Protein AF-A0A845FH71-F1 (afdb_monomer_lite)

Secondary structure (DSSP, 8-state):
--PPPPPP-----------TTT---PPPP---------TTS-TTTT-EEEE-PPTTHHHHHHHHHHHTT-EEEE-------PPPP-HHHHHHHHTGGG-SEEE--SHHHHHHHHHHHTTT-SSPPTT-EEE-SSHHHHT-

Radius of gyration: 21.07 Å; chains: 1; bounding box: 36×33×70 Å

pLDDT: mean 79.88, std 21.69, range [31.38, 97.94]

InterPro domains:
  IPR003754 Tetrapyrrole biosynthesis, uroporphyrinogen III synthase [PF02602] (60-139)
  IPR003754 Tetrapyrrole biosynthesis, uroporphyrinogen III synthase [cd06578] (49-140)
  IPR036108 Tetrapyrrole biosynthesis, uroporphyrinogen III synthase superfamily [G3DSA:3.40.50.10090] (22-140)
  IPR036108 Tetrapyrrole biosynthesis, uroporphyrinogen III synthase superfamily [SSF69618] (46-139)

Foldseek 3Di:
DDDDDDLPDADDDQADEPDCVVVPPPPDPPDPPPDPPPPPAQPAAPAEEEQQDEPPVQVVVQVVVVVSHYNYDYDHPDYDDDDDDDPVVLVCLLVVLVDQEDEQAALSSLVSSCVSNVVRPSHDHPNYHHYYNDDRNSVD

Structure (mmCIF, N/CA/C/O backbone):
data_AF-A0A845FH71-F1
#
_entry.id   AF-A0A845FH71-F1
#
loop_
_atom_site.group_PDB
_atom_site.id
_atom_site.type_symbol
_atom_site.label_atom_id
_atom_site.label_alt_id
_atom_site.label_comp_id
_atom_site.label_asym_id
_atom_site.label_entity_id
_atom_site.label_seq_id
_atom_site.pdbx_PDB_ins_code
_atom_site.Cartn_x
_atom_site.Cartn_y
_atom_site.Cartn_z
_atom_site.occupancy
_atom_site.B_iso_or_equiv
_atom_site.auth_seq_id
_atom_site.auth_comp_id
_atom_site.auth_asym_id
_atom_site.auth_atom_id
_atom_site.pdbx_PDB_model_num
ATOM 1 N N . MET A 1 1 ? 19.848 3.149 38.276 1.00 38.91 1 MET A N 1
ATOM 2 C CA . MET A 1 1 ? 19.859 1.766 37.748 1.00 38.91 1 MET A CA 1
ATOM 3 C C . MET A 1 1 ? 18.452 1.195 37.835 1.00 38.91 1 MET A C 1
ATOM 5 O O . MET A 1 1 ? 18.097 0.704 38.887 1.00 38.91 1 MET A O 1
ATOM 9 N N . LEU A 1 2 ? 17.669 1.269 36.759 1.00 31.38 2 LEU A N 1
ATOM 10 C CA . LEU A 1 2 ? 16.558 0.353 36.470 1.00 31.38 2 LEU A CA 1
ATOM 11 C C . LEU A 1 2 ? 16.473 0.302 34.939 1.00 31.38 2 LEU A C 1
ATOM 13 O O . LEU A 1 2 ? 16.040 1.259 34.305 1.00 31.38 2 LEU A O 1
ATOM 17 N N . ARG A 1 3 ? 17.041 -0.751 34.337 1.00 33.16 3 ARG A N 1
ATOM 18 C CA . ARG A 1 3 ? 16.975 -0.989 32.888 1.00 33.16 3 ARG A CA 1
ATOM 19 C C . ARG A 1 3 ? 15.564 -1.488 32.586 1.00 33.16 3 ARG A C 1
ATOM 21 O O . ARG A 1 3 ? 15.161 -2.507 33.139 1.00 33.16 3 ARG A O 1
ATOM 28 N N . GLY A 1 4 ? 14.830 -0.748 31.757 1.00 33.12 4 GLY A N 1
ATOM 29 C CA . GLY A 1 4 ? 13.521 -1.156 31.255 1.00 33.12 4 GLY A CA 1
ATOM 30 C C . GLY A 1 4 ? 13.623 -2.473 30.486 1.00 33.12 4 GLY A C 1
ATOM 31 O O . GLY A 1 4 ? 14.572 -2.689 29.731 1.00 33.12 4 GLY A O 1
ATOM 32 N N . ALA A 1 5 ? 12.662 -3.356 30.742 1.00 33.00 5 ALA A N 1
ATOM 33 C CA . ALA A 1 5 ? 12.506 -4.645 30.085 1.00 33.00 5 ALA A CA 1
ATOM 34 C C . ALA A 1 5 ? 12.388 -4.491 28.552 1.00 33.00 5 ALA A C 1
ATOM 36 O O . ALA A 1 5 ? 11.903 -3.460 28.078 1.00 33.00 5 ALA A O 1
ATOM 37 N N . PRO A 1 6 ? 12.814 -5.494 27.763 1.00 35.53 6 PRO A N 1
ATOM 38 C CA . PRO A 1 6 ? 12.705 -5.438 26.312 1.00 35.53 6 PRO A CA 1
ATOM 39 C C . PRO A 1 6 ? 11.230 -5.401 25.897 1.00 35.53 6 PRO A C 1
ATOM 41 O O . PRO A 1 6 ? 10.443 -6.271 26.267 1.00 35.53 6 PRO A O 1
ATOM 44 N N . ILE A 1 7 ? 10.869 -4.373 25.128 1.00 39.00 7 ILE A N 1
ATOM 45 C CA . ILE A 1 7 ? 9.567 -4.228 24.475 1.00 39.00 7 ILE A CA 1
ATOM 46 C C . ILE A 1 7 ? 9.371 -5.464 23.592 1.00 39.00 7 ILE A C 1
ATOM 48 O O . ILE A 1 7 ? 10.163 -5.709 22.679 1.00 39.00 7 ILE A O 1
ATOM 52 N N . ALA A 1 8 ? 8.355 -6.269 23.905 1.00 40.81 8 ALA A N 1
ATOM 53 C CA . ALA A 1 8 ? 7.981 -7.427 23.108 1.00 40.81 8 ALA A CA 1
ATOM 54 C C . ALA A 1 8 ? 7.759 -6.987 21.654 1.00 40.81 8 ALA A C 1
ATOM 56 O O . ALA A 1 8 ? 7.072 -5.998 21.394 1.00 40.81 8 ALA A O 1
ATOM 57 N N . ALA A 1 9 ? 8.367 -7.701 20.708 1.00 40.62 9 ALA A N 1
ATOM 58 C CA . ALA A 1 9 ? 8.183 -7.436 19.290 1.00 40.62 9 ALA A CA 1
ATOM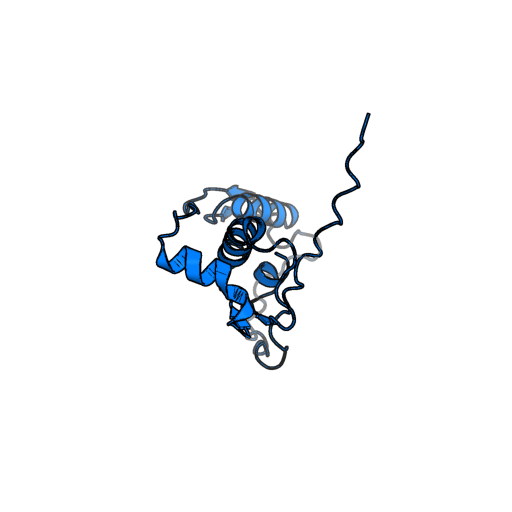 59 C C . ALA A 1 9 ? 6.683 -7.513 18.957 1.00 40.62 9 ALA A C 1
ATOM 61 O O . ALA A 1 9 ? 6.072 -8.573 19.099 1.00 40.62 9 ALA A O 1
ATOM 62 N N . LYS A 1 10 ? 6.087 -6.385 18.544 1.00 44.81 10 LYS A N 1
ATOM 63 C CA . LYS A 1 10 ? 4.692 -6.323 18.093 1.00 44.81 10 LYS A CA 1
ATOM 64 C C . LYS A 1 10 ? 4.538 -7.274 16.901 1.00 44.81 10 LYS A C 1
ATOM 66 O O . LYS A 1 10 ? 5.089 -7.020 15.829 1.00 44.81 10 LYS A O 1
ATOM 71 N N . ALA A 1 11 ? 3.819 -8.380 17.077 1.00 49.28 11 ALA A N 1
ATOM 72 C CA . ALA A 1 11 ? 3.456 -9.245 15.963 1.00 49.28 11 ALA A CA 1
ATOM 73 C C . ALA A 1 11 ? 2.480 -8.471 15.066 1.00 49.28 11 ALA A C 1
ATOM 75 O O . ALA A 1 11 ? 1.348 -8.195 15.466 1.00 49.28 11 ALA A O 1
ATOM 76 N N . LYS A 1 12 ? 2.941 -8.063 13.879 1.00 52.12 12 LYS A N 1
ATOM 77 C CA . LYS A 1 12 ? 2.084 -7.422 12.877 1.00 52.12 12 LYS A CA 1
ATOM 78 C C . LYS A 1 12 ? 0.999 -8.413 12.436 1.00 52.12 12 LYS A C 1
ATOM 80 O O . LYS A 1 12 ? 1.317 -9.591 12.246 1.00 52.12 12 LYS A O 1
ATOM 85 N N . PRO A 1 13 ? -0.260 -7.972 12.280 1.00 53.94 13 PRO A N 1
ATOM 86 C CA . PRO A 1 13 ? -1.325 -8.846 11.820 1.00 53.94 13 PRO A CA 1
ATOM 87 C C . PRO A 1 13 ? -1.004 -9.354 10.413 1.00 53.94 13 PRO A C 1
ATOM 89 O O . PRO A 1 13 ? -0.561 -8.599 9.550 1.00 53.94 13 PRO A O 1
ATOM 92 N N . LEU A 1 14 ? -1.212 -10.651 10.189 1.00 49.78 14 LEU A N 1
ATOM 93 C CA . LEU A 1 14 ? -1.036 -11.255 8.875 1.00 49.78 14 LEU A CA 1
ATOM 94 C C . LEU A 1 14 ? -2.204 -10.809 7.984 1.00 49.78 14 LEU A C 1
ATOM 96 O O . LEU A 1 14 ? -3.355 -11.157 8.261 1.00 49.78 14 LEU A O 1
ATOM 100 N N . VAL A 1 15 ? -1.934 -10.059 6.915 1.00 50.47 15 VAL A N 1
ATOM 101 C CA . VAL A 1 15 ? -2.961 -9.779 5.907 1.00 50.47 15 VAL A CA 1
ATOM 102 C C . VAL A 1 15 ? -3.160 -11.041 5.074 1.00 50.47 15 VAL A C 1
ATOM 104 O O . VAL A 1 15 ? -2.294 -11.454 4.304 1.00 50.47 15 VAL A O 1
ATOM 107 N N . VAL A 1 16 ? -4.312 -11.687 5.241 1.00 50.41 16 VAL A N 1
ATOM 108 C CA . VAL A 1 16 ? -4.665 -12.871 4.459 1.00 50.41 16 VAL A CA 1
ATOM 109 C C . VAL A 1 16 ? -5.171 -12.391 3.098 1.00 50.41 16 VAL A C 1
ATOM 111 O O . VAL A 1 16 ? -6.140 -11.637 2.998 1.00 50.41 16 VAL A O 1
ATOM 114 N N . ALA A 1 17 ? -4.489 -12.797 2.024 1.00 51.25 17 ALA A N 1
ATOM 115 C CA . ALA A 1 17 ? -4.982 -12.576 0.668 1.00 51.25 17 ALA A CA 1
ATOM 116 C C . ALA A 1 17 ? -6.383 -13.194 0.525 1.00 51.25 17 ALA A C 1
ATOM 118 O O . ALA A 1 17 ? -6.672 -14.219 1.143 1.00 51.25 17 ALA A O 1
ATOM 119 N N . TRP A 1 18 ? -7.256 -12.576 -0.279 1.00 44.91 18 TRP A N 1
ATOM 120 C CA . TRP A 1 18 ? -8.609 -13.089 -0.517 1.00 44.91 18 TRP A CA 1
ATOM 121 C C . TRP A 1 18 ? -8.604 -14.606 -0.773 1.00 44.91 18 TRP A C 1
ATOM 123 O O . TRP A 1 18 ? -7.707 -15.092 -1.469 1.00 44.91 18 TRP A O 1
ATOM 133 N N . PRO A 1 19 ? -9.601 -15.364 -0.277 1.00 46.66 19 PRO A N 1
ATOM 134 C CA . PRO A 1 19 ? -9.725 -16.770 -0.632 1.00 46.66 19 PRO A CA 1
ATOM 135 C C . PRO A 1 19 ? -9.706 -16.914 -2.162 1.00 46.66 19 PRO A C 1
ATOM 137 O O . PRO A 1 19 ? -10.451 -16.238 -2.877 1.00 46.66 19 PRO A O 1
ATOM 140 N N . ASN A 1 20 ? -8.834 -17.800 -2.658 1.00 46.22 20 ASN A N 1
ATOM 141 C CA . ASN A 1 20 ? -8.538 -18.021 -4.084 1.00 46.22 20 ASN A CA 1
ATOM 142 C C . ASN A 1 20 ? -9.777 -18.261 -4.975 1.00 46.22 20 ASN A C 1
ATOM 144 O O . ASN A 1 20 ? -9.672 -18.212 -6.198 1.00 46.22 20 ASN A O 1
ATOM 148 N N . SER A 1 21 ? -10.951 -18.521 -4.394 1.00 47.47 21 SER A N 1
ATOM 149 C CA . SER A 1 21 ? -12.212 -18.708 -5.113 1.00 47.47 21 SER A CA 1
ATOM 150 C C . SER A 1 21 ? -12.711 -17.449 -5.831 1.00 47.47 21 SER A C 1
ATOM 152 O O . SER A 1 21 ? -13.355 -17.585 -6.868 1.00 47.47 21 SER A O 1
ATOM 154 N N . PHE A 1 22 ? -12.381 -16.246 -5.346 1.00 45.06 22 PHE A N 1
ATOM 155 C CA . PHE A 1 22 ? -12.729 -14.982 -6.016 1.00 45.06 22 PHE A CA 1
ATOM 156 C C . PHE A 1 22 ? -11.692 -14.536 -7.057 1.00 45.06 22 PHE A C 1
ATOM 158 O O . PHE A 1 22 ? -12.019 -13.811 -7.991 1.00 45.06 22 PHE A O 1
ATOM 165 N N . LEU A 1 23 ? -10.448 -15.003 -6.923 1.00 44.16 23 LEU A N 1
ATOM 166 C CA . LEU A 1 23 ? -9.335 -14.727 -7.834 1.00 44.16 23 LEU A CA 1
ATOM 167 C C . LEU A 1 23 ? -9.136 -15.859 -8.848 1.00 44.16 23 LEU A C 1
ATOM 169 O O . LEU A 1 23 ? -8.007 -16.108 -9.280 1.00 44.16 23 LEU A O 1
ATOM 173 N N . LYS A 1 24 ? -10.213 -16.537 -9.279 1.00 37.38 24 LYS A N 1
ATOM 174 C CA . LYS A 1 24 ? -10.159 -17.321 -10.520 1.00 37.38 24 LYS A CA 1
ATOM 175 C C . LYS A 1 24 ? -9.917 -16.347 -11.666 1.00 37.38 24 LYS A C 1
ATOM 177 O O . LYS A 1 24 ? -10.839 -15.872 -12.320 1.00 37.38 24 LYS A O 1
ATOM 182 N N . ARG A 1 25 ? -8.642 -16.035 -11.886 1.00 39.47 25 ARG A N 1
ATOM 183 C CA . ARG A 1 25 ? -8.141 -15.400 -13.090 1.00 39.47 25 ARG A CA 1
ATOM 184 C C . ARG A 1 25 ? -8.709 -16.233 -14.232 1.00 39.47 25 ARG A C 1
ATOM 186 O O . ARG A 1 25 ? -8.395 -17.419 -14.333 1.00 39.47 25 ARG A O 1
ATOM 193 N N . ALA A 1 26 ? -9.596 -15.639 -15.030 1.00 43.62 26 ALA A N 1
ATOM 194 C CA . ALA A 1 26 ? -9.999 -16.248 -16.286 1.00 43.62 26 ALA A CA 1
ATOM 195 C C . ALA A 1 26 ? -8.716 -16.697 -17.010 1.00 43.62 26 ALA A C 1
ATOM 197 O O . ALA A 1 26 ? -7.708 -15.976 -16.914 1.00 43.62 26 ALA A O 1
ATOM 198 N N . PRO A 1 27 ? -8.698 -17.876 -17.663 1.00 47.41 27 PRO A N 1
ATOM 199 C CA . PRO A 1 27 ? -7.548 -18.262 -18.467 1.00 47.41 27 PRO A CA 1
ATOM 200 C C . PRO A 1 27 ? -7.201 -17.069 -19.352 1.00 47.41 27 PRO A C 1
ATOM 202 O O . PRO A 1 27 ? -8.092 -16.458 -19.948 1.00 47.41 27 PRO A O 1
ATOM 205 N N . ALA A 1 28 ? -5.929 -16.663 -19.323 1.00 51.59 28 ALA A N 1
ATOM 206 C CA . ALA A 1 28 ? -5.487 -15.519 -20.104 1.00 51.59 28 ALA A CA 1
ATOM 207 C C . ALA A 1 28 ? -5.988 -15.712 -21.546 1.00 51.59 28 ALA A C 1
ATOM 209 O O . ALA A 1 28 ? -5.893 -16.839 -22.044 1.00 51.59 28 ALA A O 1
ATOM 210 N N . PRO A 1 29 ? -6.538 -14.673 -22.205 1.00 47.59 29 PRO A N 1
ATOM 211 C CA . PRO A 1 29 ? -6.950 -14.799 -23.595 1.00 47.59 29 PRO A CA 1
ATOM 212 C C . PRO A 1 29 ? -5.793 -15.403 -24.392 1.00 47.59 29 PRO A C 1
ATOM 214 O O . PRO A 1 29 ? -4.633 -15.061 -24.137 1.00 47.59 29 PRO A O 1
ATOM 217 N N . SER A 1 30 ? -6.080 -16.304 -25.330 1.00 56.12 30 SER A N 1
ATOM 218 C CA . SER A 1 30 ? -5.080 -16.805 -26.271 1.00 56.12 30 SER A CA 1
ATOM 219 C C . SER A 1 30 ? -4.718 -15.678 -27.239 1.00 56.12 30 SER A C 1
ATOM 221 O O . SER A 1 30 ? -5.152 -15.655 -28.389 1.00 56.12 30 SER A O 1
ATOM 223 N N . TRP A 1 31 ? -3.972 -14.688 -26.751 1.00 43.59 31 TRP A N 1
ATOM 224 C CA . TRP A 1 31 ? -3.351 -13.682 -27.591 1.00 43.59 31 TRP A CA 1
ATOM 225 C C . TRP A 1 31 ? -2.464 -14.429 -28.589 1.00 43.59 31 TRP A C 1
ATOM 227 O O . TRP A 1 31 ? -1.705 -15.311 -28.164 1.00 43.59 31 TRP A O 1
ATOM 237 N N . PRO A 1 32 ? -2.535 -14.124 -29.897 1.00 46.47 32 PRO A N 1
ATOM 238 C CA . PRO A 1 32 ? -1.571 -14.670 -30.833 1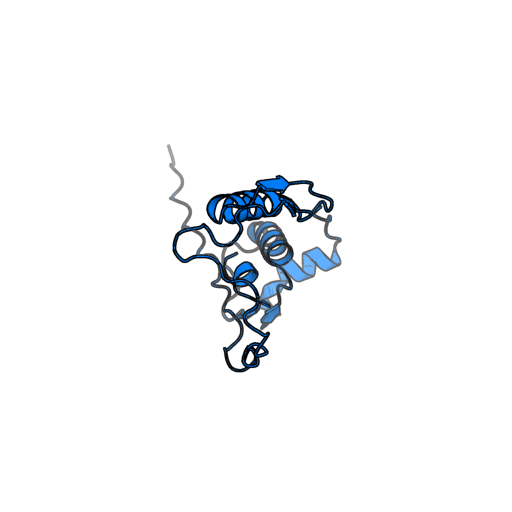.00 46.47 32 PRO A CA 1
ATOM 239 C C . PRO A 1 32 ? -0.187 -14.333 -30.286 1.00 46.47 32 PRO A C 1
ATOM 241 O O . PRO A 1 32 ? 0.099 -13.182 -29.950 1.00 46.47 32 PRO A O 1
ATOM 244 N N . ARG A 1 33 ? 0.652 -15.361 -30.134 1.00 52.75 33 ARG A N 1
ATOM 245 C CA . ARG A 1 33 ? 2.023 -15.272 -29.625 1.00 52.75 33 ARG A CA 1
ATOM 246 C C . ARG A 1 33 ? 2.903 -14.585 -30.676 1.00 52.75 33 ARG A C 1
ATOM 248 O O . ARG A 1 33 ? 3.861 -15.158 -31.171 1.00 52.75 33 ARG A O 1
ATOM 255 N N . SER A 1 34 ? 2.549 -13.364 -31.065 1.00 55.59 34 SER A N 1
ATOM 256 C CA . SER A 1 34 ? 3.312 -12.528 -31.980 1.00 55.59 34 SER A CA 1
ATOM 257 C C . SER A 1 34 ? 4.234 -11.636 -31.167 1.00 55.59 34 SER A C 1
ATOM 259 O O . SER A 1 34 ? 4.001 -10.446 -30.990 1.00 55.59 34 SER A O 1
ATOM 261 N N . MET A 1 35 ? 5.272 -12.272 -30.646 1.00 51.25 35 MET A N 1
ATOM 262 C CA . MET A 1 35 ? 6.605 -11.722 -30.465 1.00 51.25 35 MET A CA 1
ATOM 263 C C . MET A 1 35 ? 7.465 -12.943 -30.197 1.00 51.25 35 MET A C 1
ATOM 265 O O . MET A 1 35 ? 7.468 -13.479 -29.091 1.00 51.25 35 MET A O 1
ATOM 269 N N . ALA A 1 36 ? 8.132 -13.433 -31.236 1.00 48.94 36 ALA A N 1
ATOM 270 C CA . ALA A 1 36 ? 9.245 -14.340 -31.055 1.00 48.94 36 ALA A CA 1
ATOM 271 C C . ALA A 1 36 ? 10.329 -13.564 -30.295 1.00 48.94 36 ALA A C 1
ATOM 273 O O . ALA A 1 36 ? 11.194 -12.925 -30.887 1.00 48.94 36 ALA A O 1
ATOM 274 N N . THR A 1 37 ? 10.253 -13.551 -28.966 1.00 53.41 37 THR A N 1
ATOM 275 C CA . THR A 1 37 ? 11.445 -13.371 -28.154 1.00 53.41 37 THR A CA 1
ATOM 276 C C . THR A 1 37 ? 12.329 -14.550 -28.506 1.00 53.41 37 THR A C 1
ATOM 278 O O . THR A 1 37 ? 12.028 -15.691 -28.153 1.00 53.41 37 THR A O 1
ATOM 281 N N . SER A 1 38 ? 13.375 -14.294 -29.295 1.00 53.19 38 SER A N 1
ATOM 282 C CA . SER A 1 38 ? 14.440 -15.273 -29.476 1.00 53.19 38 SER A CA 1
ATOM 283 C C . SER A 1 38 ? 14.830 -15.783 -28.089 1.00 53.19 38 SER A C 1
ATOM 285 O O . SER A 1 38 ? 15.021 -14.954 -27.196 1.00 53.19 38 SER A O 1
ATOM 287 N N . PRO A 1 39 ? 14.975 -17.103 -27.883 1.00 63.00 39 PRO A N 1
ATOM 288 C CA . PRO A 1 39 ? 15.294 -17.673 -26.571 1.00 63.00 39 PRO A CA 1
ATOM 289 C C . PRO A 1 39 ? 16.608 -17.133 -25.979 1.00 63.00 39 PRO A C 1
ATOM 291 O O . PRO A 1 39 ? 16.881 -17.340 -24.804 1.00 63.00 39 PRO A O 1
ATOM 294 N N . ASN A 1 40 ? 17.396 -16.419 -26.788 1.00 70.56 40 ASN A N 1
ATOM 295 C CA . ASN A 1 40 ? 18.677 -15.830 -26.436 1.00 70.56 40 ASN A CA 1
ATOM 296 C C . ASN A 1 40 ? 18.632 -14.318 -26.122 1.00 70.56 40 ASN A C 1
ATOM 298 O O . ASN A 1 40 ? 19.683 -13.712 -25.947 1.00 70.56 40 ASN A O 1
ATOM 302 N N . ASN A 1 41 ? 17.454 -13.679 -26.102 1.00 77.69 41 ASN A N 1
ATOM 303 C CA . ASN A 1 41 ? 17.317 -12.241 -25.847 1.00 77.69 41 ASN A CA 1
ATOM 304 C C . ASN A 1 41 ? 16.409 -11.999 -24.629 1.00 77.69 41 ASN A C 1
ATOM 306 O O . ASN A 1 41 ? 15.346 -12.626 -24.554 1.00 77.69 41 ASN A O 1
ATOM 310 N N . PRO A 1 42 ? 16.767 -11.105 -23.685 1.00 84.88 42 PRO A N 1
ATOM 311 C CA . PRO A 1 42 ? 15.877 -10.750 -22.590 1.00 84.88 42 PRO A CA 1
ATOM 312 C C . PRO A 1 42 ? 14.494 -10.293 -23.092 1.00 84.88 42 PRO A C 1
ATOM 314 O O . PRO A 1 42 ? 14.376 -9.689 -24.164 1.00 84.88 42 PRO A O 1
ATOM 317 N N . PRO A 1 43 ? 13.423 -10.578 -22.330 1.00 88.94 43 PRO A N 1
ATOM 318 C CA . PRO A 1 43 ? 12.051 -10.511 -22.826 1.00 88.94 43 PRO A CA 1
ATOM 319 C C . PRO A 1 43 ? 11.596 -9.110 -23.255 1.00 88.94 43 PRO A C 1
ATOM 321 O O . PRO A 1 43 ? 10.660 -8.992 -24.045 1.00 88.94 43 PRO A O 1
ATOM 324 N N . LEU A 1 44 ? 12.243 -8.053 -22.756 1.00 94.25 44 LEU A N 1
ATOM 325 C CA . LEU A 1 44 ? 11.928 -6.659 -23.070 1.00 94.25 44 LEU A CA 1
ATOM 326 C C . LEU A 1 44 ? 13.048 -5.935 -23.832 1.00 94.25 44 LEU A C 1
ATOM 328 O O . LEU A 1 44 ? 13.041 -4.703 -23.895 1.00 94.25 44 LEU A O 1
ATOM 332 N N . ALA A 1 45 ? 13.993 -6.662 -24.431 1.00 92.75 45 ALA A N 1
ATOM 333 C CA . ALA A 1 45 ? 15.089 -6.053 -25.177 1.00 92.75 45 ALA A CA 1
ATOM 334 C C . ALA A 1 45 ? 14.595 -5.081 -26.262 1.00 92.75 45 ALA A C 1
ATOM 336 O O . ALA A 1 45 ? 13.635 -5.351 -26.989 1.00 92.75 45 ALA A O 1
ATOM 337 N N . GLY A 1 46 ? 15.256 -3.927 -26.370 1.00 90.50 46 GLY A N 1
ATOM 338 C CA . GLY A 1 46 ? 14.906 -2.881 -27.337 1.00 90.50 46 GLY A CA 1
ATOM 339 C C . GLY A 1 46 ? 13.626 -2.101 -27.004 1.00 90.50 46 GLY A C 1
ATOM 340 O O . GLY A 1 46 ? 13.255 -1.193 -27.749 1.00 90.50 46 GLY A O 1
ATOM 341 N N . ARG A 1 47 ? 12.943 -2.401 -25.890 1.00 96.56 47 ARG A N 1
ATOM 342 C CA . ARG A 1 47 ? 11.792 -1.617 -25.423 1.00 96.56 47 ARG A CA 1
ATOM 343 C C . ARG A 1 47 ? 12.249 -0.412 -24.615 1.00 96.56 47 ARG A C 1
ATOM 345 O O . ARG A 1 47 ? 13.157 -0.511 -23.797 1.00 96.56 47 ARG A O 1
ATOM 352 N N . ARG A 1 48 ? 11.579 0.723 -24.830 1.00 97.75 48 ARG A N 1
ATOM 353 C CA . ARG A 1 48 ? 11.713 1.933 -24.011 1.00 97.75 48 ARG A CA 1
ATOM 354 C C . ARG A 1 48 ? 10.440 2.115 -23.200 1.00 97.75 48 ARG A C 1
ATOM 356 O O . ARG A 1 48 ? 9.365 2.181 -23.794 1.00 97.75 48 ARG A O 1
ATOM 363 N N . ILE A 1 49 ? 10.551 2.158 -21.877 1.00 97.81 49 ILE A N 1
ATOM 364 C CA . ILE A 1 49 ? 9.398 2.173 -20.969 1.00 97.81 49 ILE A CA 1
ATOM 365 C C . ILE A 1 49 ? 9.521 3.347 -19.995 1.00 97.81 49 ILE A C 1
ATOM 367 O O . ILE A 1 49 ? 10.567 3.566 -19.390 1.00 97.81 49 ILE A O 1
ATOM 371 N N . LEU A 1 50 ? 8.435 4.102 -19.835 1.00 97.94 50 LEU A N 1
ATOM 372 C CA . LEU A 1 50 ? 8.316 5.152 -18.828 1.00 97.94 50 LEU A CA 1
ATOM 373 C C . LEU A 1 50 ? 7.421 4.652 -17.691 1.00 97.94 50 LEU A C 1
ATOM 375 O O . LEU A 1 50 ? 6.304 4.200 -17.937 1.00 97.94 50 LEU A O 1
ATOM 379 N N . VAL A 1 51 ? 7.902 4.738 -16.454 1.00 97.88 51 VAL A N 1
ATOM 380 C CA . VAL A 1 51 ? 7.174 4.312 -15.255 1.00 97.88 51 VAL A CA 1
ATOM 381 C C . VAL A 1 51 ? 6.629 5.541 -14.533 1.00 97.88 51 VAL A C 1
ATOM 383 O O . VAL A 1 51 ? 7.403 6.334 -14.007 1.00 97.88 51 VAL A O 1
ATOM 386 N N . SER A 1 52 ? 5.300 5.677 -1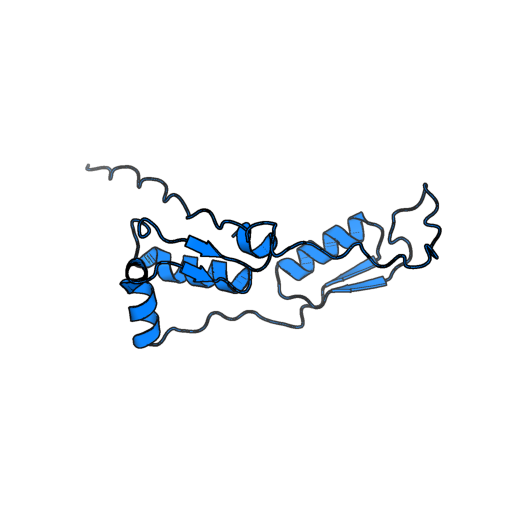4.474 1.00 96.88 52 SER A N 1
ATOM 387 C CA . SER A 1 52 ? 4.602 6.834 -13.881 1.00 96.88 52 SER A CA 1
ATOM 388 C C . SER A 1 52 ? 4.053 6.613 -12.465 1.00 96.88 52 SER A C 1
ATOM 390 O O . SER A 1 52 ? 3.284 7.425 -11.947 1.00 96.88 52 SER A O 1
ATOM 392 N N . ARG A 1 53 ? 4.422 5.493 -11.835 1.00 94.38 53 ARG A N 1
ATOM 393 C CA . ARG A 1 53 ? 3.935 5.088 -10.507 1.00 94.38 53 ARG A CA 1
ATOM 394 C C . ARG A 1 53 ? 4.473 6.018 -9.403 1.00 94.38 53 ARG A C 1
ATOM 396 O O . ARG A 1 53 ? 5.478 6.683 -9.624 1.00 94.38 53 ARG A O 1
ATOM 403 N N . PRO A 1 54 ? 3.839 6.063 -8.217 1.00 94.62 54 PRO A N 1
ATOM 404 C CA . PRO A 1 54 ? 4.411 6.746 -7.059 1.00 94.62 54 PRO A CA 1
ATOM 405 C C . PRO A 1 54 ? 5.661 6.028 -6.534 1.00 94.62 54 PRO A C 1
ATOM 407 O O . PRO A 1 54 ? 5.775 4.802 -6.636 1.00 94.62 54 PRO A O 1
ATOM 410 N N . GLU A 1 55 ? 6.561 6.779 -5.903 1.00 93.88 55 GLU A N 1
ATOM 411 C CA . GLU A 1 55 ? 7.724 6.205 -5.220 1.00 93.88 55 GLU A CA 1
ATOM 412 C C . GLU A 1 55 ? 7.356 5.478 -3.915 1.00 93.88 55 GLU A C 1
ATOM 414 O O . GLU A 1 55 ? 6.318 5.773 -3.311 1.00 93.88 55 GLU A O 1
ATOM 419 N N . PRO A 1 56 ? 8.172 4.502 -3.462 1.00 92.50 56 PRO A N 1
ATOM 420 C CA . PRO A 1 56 ? 9.357 3.906 -4.118 1.00 92.50 56 PRO A CA 1
ATOM 421 C C . PRO A 1 56 ? 9.033 2.907 -5.251 1.00 92.50 56 PRO A C 1
ATOM 423 O O . PRO A 1 56 ? 9.917 2.296 -5.846 1.00 92.50 56 PRO A O 1
ATOM 426 N N . ARG A 1 57 ? 7.744 2.690 -5.554 1.00 92.19 57 ARG A N 1
ATOM 427 C CA . ARG A 1 57 ? 7.300 1.612 -6.458 1.00 92.19 57 ARG A CA 1
ATOM 428 C C . ARG A 1 57 ? 7.665 1.903 -7.909 1.00 92.19 57 ARG A C 1
ATOM 430 O O . ARG A 1 57 ? 7.729 0.971 -8.713 1.00 92.19 57 ARG A O 1
ATOM 437 N N . ALA A 1 58 ? 7.851 3.174 -8.260 1.00 95.44 58 ALA A N 1
ATOM 438 C CA . ALA A 1 58 ? 8.325 3.576 -9.575 1.00 95.44 58 ALA A CA 1
ATOM 439 C C . ALA A 1 58 ? 9.733 3.033 -9.814 1.00 95.44 58 ALA A C 1
ATOM 441 O O . ALA A 1 58 ? 9.951 2.338 -10.807 1.00 95.44 58 ALA A O 1
ATOM 442 N N . GLU A 1 59 ? 10.634 3.266 -8.863 1.00 96.62 59 GLU A N 1
ATOM 443 C CA . GLU A 1 59 ? 12.010 2.798 -8.930 1.00 96.62 59 GLU A CA 1
ATOM 444 C C . GLU A 1 59 ? 12.110 1.266 -8.888 1.00 96.62 59 GLU A C 1
ATOM 446 O O . GLU A 1 59 ? 12.756 0.670 -9.749 1.00 96.62 59 GLU A O 1
ATOM 451 N N . GLU A 1 60 ? 11.378 0.604 -7.985 1.00 95.19 60 GLU A N 1
ATOM 452 C CA . GLU A 1 60 ? 11.297 -0.868 -7.934 1.00 95.19 60 GLU A CA 1
ATOM 453 C C . GLU A 1 60 ? 10.844 -1.461 -9.283 1.00 95.19 60 GLU A C 1
ATOM 455 O O . GLU A 1 60 ? 11.411 -2.433 -9.788 1.00 95.19 60 GLU A O 1
ATOM 460 N N . THR A 1 61 ? 9.828 -0.851 -9.904 1.00 95.69 61 THR A N 1
ATOM 461 C CA . THR A 1 61 ? 9.316 -1.289 -11.210 1.00 95.69 61 THR A CA 1
ATOM 462 C C . THR A 1 61 ? 10.341 -1.020 -12.315 1.00 95.69 61 THR A C 1
ATOM 464 O O . THR A 1 61 ? 10.537 -1.872 -13.180 1.00 95.69 61 THR A O 1
ATOM 467 N N . ARG A 1 62 ? 11.014 0.139 -12.297 1.00 97.44 62 ARG A N 1
ATOM 468 C CA . ARG A 1 62 ? 12.063 0.492 -13.265 1.00 97.44 62 ARG A CA 1
ATOM 469 C C . ARG A 1 62 ? 13.188 -0.543 -13.241 1.00 97.44 62 ARG A C 1
ATOM 471 O O . ARG A 1 62 ? 13.544 -1.054 -14.300 1.00 97.44 62 ARG A O 1
ATOM 478 N N . GLN A 1 63 ? 13.682 -0.899 -12.056 1.00 97.50 63 GLN A N 1
ATOM 479 C CA . GLN A 1 63 ? 14.747 -1.892 -11.883 1.00 97.50 63 GLN A CA 1
ATOM 480 C C . GLN A 1 63 ? 14.336 -3.273 -12.406 1.00 97.50 63 GLN A C 1
ATOM 482 O O . GLN A 1 63 ? 15.088 -3.898 -13.152 1.00 97.50 63 GLN A O 1
ATOM 487 N N . ALA A 1 64 ? 13.122 -3.732 -12.083 1.00 96.19 64 ALA A N 1
ATOM 488 C CA . ALA A 1 64 ? 12.614 -5.012 -12.578 1.00 96.19 64 ALA A CA 1
ATOM 489 C C . ALA A 1 64 ? 12.498 -5.044 -14.116 1.00 96.19 64 ALA A C 1
ATOM 491 O O . ALA A 1 64 ? 12.792 -6.058 -14.750 1.00 96.19 64 ALA A O 1
ATOM 492 N N . LEU A 1 65 ? 12.101 -3.928 -14.737 1.00 96.75 65 LEU A N 1
ATOM 493 C CA . LEU A 1 65 ? 12.023 -3.811 -16.196 1.00 96.75 65 LEU A CA 1
ATOM 494 C C . LEU A 1 65 ? 13.410 -3.799 -16.856 1.00 96.75 65 LEU A C 1
ATOM 496 O O . LEU A 1 65 ? 13.579 -4.385 -17.926 1.00 96.75 65 LEU A O 1
ATOM 500 N N . GLU A 1 66 ? 14.405 -3.170 -16.229 1.00 95.88 66 GLU A N 1
ATOM 501 C CA . GLU A 1 66 ? 15.794 -3.182 -16.710 1.00 95.88 66 GLU A CA 1
ATOM 502 C C . GLU A 1 66 ? 16.431 -4.566 -16.619 1.00 95.88 66 GLU A C 1
ATOM 504 O O . GLU A 1 66 ? 17.068 -5.007 -17.573 1.00 95.88 66 GLU A O 1
ATOM 509 N N . GLN A 1 67 ? 16.182 -5.300 -15.532 1.00 95.31 67 GLN A N 1
ATOM 510 C CA . GLN A 1 67 ? 16.596 -6.703 -15.402 1.00 95.31 67 GLN A CA 1
ATOM 511 C C . GLN A 1 67 ? 15.981 -7.586 -16.500 1.00 95.31 67 GLN A C 1
ATOM 513 O O . GLN A 1 67 ? 16.590 -8.555 -16.946 1.00 95.31 67 GLN A O 1
ATOM 518 N N . ALA A 1 68 ? 14.793 -7.221 -16.986 1.00 95.06 68 ALA A N 1
ATOM 519 C CA . ALA A 1 68 ? 14.125 -7.862 -18.112 1.00 95.06 68 ALA A CA 1
ATOM 520 C C . ALA A 1 68 ? 14.589 -7.349 -19.497 1.00 95.06 68 ALA A C 1
ATOM 522 O O . ALA A 1 68 ? 14.034 -7.771 -20.514 1.00 95.06 68 ALA A O 1
ATOM 523 N N . GLY A 1 69 ? 15.596 -6.469 -19.558 1.00 95.12 69 GLY A N 1
ATOM 524 C CA . GLY A 1 69 ? 16.240 -5.974 -20.782 1.00 95.12 69 GLY A CA 1
ATOM 525 C C . GLY A 1 69 ? 15.658 -4.688 -21.376 1.00 95.12 69 GLY A C 1
ATOM 526 O O . GLY A 1 69 ? 16.080 -4.283 -22.460 1.00 95.12 69 GLY A O 1
ATOM 527 N N . ALA A 1 70 ? 14.696 -4.042 -20.714 1.00 96.94 70 ALA A N 1
ATOM 528 C CA . ALA A 1 70 ? 14.146 -2.771 -21.184 1.00 96.94 70 ALA A CA 1
ATOM 529 C C . ALA A 1 70 ? 15.077 -1.590 -20.863 1.00 96.94 70 ALA A C 1
ATOM 531 O O . ALA A 1 70 ? 15.742 -1.567 -19.833 1.00 96.94 70 ALA A O 1
ATOM 532 N N . CYS A 1 71 ? 15.033 -0.542 -21.684 1.00 97.31 71 CYS A N 1
ATOM 533 C CA . CYS A 1 71 ? 15.513 0.785 -21.306 1.00 97.31 71 CYS A CA 1
ATOM 534 C C . CYS A 1 71 ? 14.377 1.520 -20.581 1.00 97.31 71 CYS A C 1
ATOM 536 O O . CYS A 1 71 ? 13.408 1.946 -21.217 1.00 97.31 71 CYS A O 1
ATOM 538 N N . SER A 1 72 ? 14.464 1.643 -19.256 1.00 97.44 72 SER A N 1
ATOM 539 C CA . SER A 1 72 ? 13.363 2.166 -18.440 1.00 97.44 72 SER A CA 1
ATOM 540 C C . SER A 1 72 ? 13.724 3.481 -17.755 1.00 97.44 72 SER A C 1
ATOM 542 O O . SER A 1 72 ? 14.855 3.686 -17.328 1.00 97.44 72 SER A O 1
ATOM 544 N N . ARG A 1 73 ? 12.754 4.387 -17.613 1.00 97.62 73 ARG A N 1
ATOM 545 C CA . ARG A 1 73 ? 12.899 5.619 -16.820 1.00 97.62 73 ARG A CA 1
ATOM 546 C C . ARG A 1 73 ? 11.751 5.745 -15.832 1.00 97.62 73 ARG A C 1
ATOM 548 O O . ARG A 1 73 ? 10.601 5.529 -16.207 1.00 97.62 73 ARG A O 1
ATOM 555 N N . ALA A 1 74 ? 12.059 6.111 -14.593 1.00 97.50 74 ALA A N 1
ATOM 556 C CA . ALA A 1 74 ? 11.050 6.508 -13.621 1.00 97.50 74 ALA A CA 1
ATOM 557 C C . ALA A 1 74 ? 10.732 7.996 -13.811 1.00 97.50 74 ALA A C 1
ATOM 559 O O . ALA A 1 74 ? 11.632 8.829 -13.892 1.00 97.50 74 ALA A O 1
ATOM 560 N N . LEU A 1 75 ? 9.446 8.313 -13.913 1.00 97.62 75 LEU A N 1
ATOM 561 C CA . LEU A 1 75 ? 8.919 9.671 -13.872 1.00 97.62 75 LEU A CA 1
ATOM 562 C C . LEU A 1 75 ? 7.666 9.644 -12.993 1.00 97.62 75 LEU A C 1
ATOM 564 O O . LEU A 1 75 ? 6.563 9.526 -13.524 1.00 97.62 75 LEU A O 1
ATOM 568 N N . PRO A 1 76 ? 7.808 9.679 -11.659 1.00 96.62 76 PRO A N 1
ATOM 569 C CA . PRO A 1 76 ? 6.668 9.619 -10.753 1.00 96.62 76 PRO A CA 1
ATOM 570 C C . PRO A 1 76 ? 5.715 10.792 -11.000 1.00 96.62 76 PRO A C 1
ATOM 572 O O . PRO A 1 76 ? 6.082 11.949 -10.808 1.00 96.62 76 PRO A O 1
ATOM 575 N N . LEU A 1 77 ? 4.486 10.495 -11.431 1.00 96.88 77 LEU A N 1
ATOM 576 C CA . LEU A 1 77 ? 3.457 11.513 -11.699 1.00 96.88 77 LEU A CA 1
ATOM 577 C C . LEU A 1 77 ? 2.413 11.608 -10.581 1.00 96.88 77 LEU A C 1
ATOM 579 O O . LEU A 1 77 ? 1.515 12.443 -10.635 1.00 96.88 77 LEU A O 1
ATOM 583 N N . ILE A 1 78 ? 2.513 10.733 -9.580 1.00 94.94 78 ILE A N 1
ATOM 584 C CA . ILE A 1 78 ? 1.582 10.641 -8.458 1.00 94.94 78 ILE A CA 1
ATOM 585 C C . ILE A 1 78 ? 2.394 10.703 -7.169 1.00 94.94 78 ILE A C 1
ATOM 587 O O . ILE A 1 78 ? 3.331 9.926 -6.986 1.00 94.94 78 ILE A O 1
ATOM 591 N N . ALA A 1 79 ? 1.995 11.589 -6.261 1.00 92.69 79 ALA A N 1
ATOM 592 C CA . ALA A 1 79 ? 2.501 11.630 -4.897 1.00 92.69 79 ALA A CA 1
ATOM 593 C C . ALA A 1 79 ? 1.454 11.050 -3.940 1.00 92.69 79 ALA A C 1
ATOM 595 O O . ALA A 1 79 ? 0.266 11.352 -4.046 1.00 92.69 79 ALA A O 1
ATOM 596 N N . ILE A 1 80 ? 1.899 10.219 -2.998 1.00 93.00 80 ILE A N 1
ATOM 597 C CA . ILE A 1 80 ? 1.048 9.697 -1.928 1.00 93.00 80 ILE A CA 1
ATOM 598 C C . ILE A 1 80 ? 1.302 10.544 -0.692 1.00 93.00 80 ILE A C 1
ATOM 600 O O . ILE A 1 80 ? 2.388 10.491 -0.120 1.00 93.00 80 ILE A O 1
ATOM 604 N N . GLN A 1 81 ? 0.303 11.325 -0.295 1.00 92.56 81 GLN A N 1
ATOM 605 C CA . GLN A 1 81 ? 0.383 12.179 0.881 1.00 92.56 81 GLN A CA 1
ATOM 606 C C . GLN A 1 81 ? -0.502 11.603 1.989 1.00 92.56 81 GLN A C 1
ATOM 608 O O . GLN A 1 81 ? -1.696 11.390 1.755 1.00 92.56 81 GLN A O 1
ATOM 613 N N . PRO A 1 82 ? 0.054 11.328 3.183 1.00 92.12 82 PRO A N 1
ATOM 614 C CA . PRO A 1 82 ? -0.756 11.050 4.356 1.00 92.12 82 PRO A CA 1
ATOM 615 C C . PRO A 1 82 ? -1.699 12.222 4.611 1.00 92.12 82 PRO A C 1
ATOM 617 O O . PRO A 1 82 ? -1.305 13.385 4.519 1.00 92.12 82 PRO A O 1
ATOM 620 N N . ARG A 1 83 ? -2.946 11.912 4.945 1.00 92.06 83 ARG A N 1
ATOM 621 C CA . ARG A 1 83 ? -3.926 12.911 5.353 1.00 92.06 83 ARG A CA 1
ATOM 622 C C . ARG A 1 83 ? -4.007 12.930 6.872 1.00 92.06 83 ARG A C 1
ATOM 624 O O . ARG A 1 83 ? -4.006 11.875 7.500 1.00 92.06 83 ARG A O 1
ATOM 631 N N . THR A 1 84 ? -4.135 14.117 7.450 1.00 92.56 84 THR A N 1
ATOM 632 C CA . THR A 1 84 ? -4.461 14.260 8.870 1.00 92.56 84 THR A CA 1
ATOM 633 C C . THR A 1 84 ? -5.875 13.758 9.129 1.00 92.56 84 THR A C 1
ATOM 635 O O . THR A 1 84 ? -6.821 14.196 8.473 1.00 92.56 84 THR A O 1
ATOM 638 N N . LEU A 1 85 ? -6.013 12.856 10.095 1.00 93.38 85 LEU A N 1
ATOM 639 C CA . LEU A 1 85 ? -7.314 12.339 10.487 1.00 93.38 85 LEU A CA 1
ATOM 640 C C . LEU A 1 85 ? -8.088 13.347 11.334 1.00 93.38 85 LEU A C 1
ATOM 642 O O . LEU A 1 85 ? -7.555 13.962 12.270 1.00 93.38 85 LEU A O 1
ATOM 646 N N . ASP A 1 86 ? -9.376 13.479 11.043 1.00 96.00 86 ASP A N 1
ATOM 647 C CA . ASP A 1 86 ? -10.283 14.224 11.905 1.00 96.00 86 ASP A CA 1
ATOM 648 C C . ASP A 1 86 ? -10.579 13.450 13.210 1.00 96.00 86 ASP A C 1
ATOM 650 O O . ASP A 1 86 ? -9.988 12.402 13.495 1.00 96.00 86 ASP A O 1
ATOM 654 N N . GLY A 1 87 ? -11.422 14.017 14.077 1.00 96.38 87 GLY A N 1
ATOM 655 C CA . GLY A 1 87 ? -11.763 13.386 15.356 1.00 96.38 87 GLY A CA 1
ATOM 656 C C . GLY A 1 87 ? -12.524 12.070 15.185 1.00 96.38 87 GLY A C 1
ATOM 657 O O . GLY A 1 87 ? -12.237 11.103 15.884 1.00 96.38 87 GLY A O 1
ATOM 658 N N . ARG A 1 88 ? -13.439 12.006 14.212 1.00 96.12 88 ARG A N 1
ATOM 659 C CA . ARG A 1 88 ? -14.259 10.819 13.950 1.00 96.12 88 ARG A CA 1
ATOM 660 C C . ARG A 1 88 ? -13.400 9.672 13.433 1.00 96.12 88 ARG A C 1
ATOM 662 O O . ARG A 1 88 ? -13.556 8.537 13.865 1.00 96.12 88 ARG A O 1
ATOM 669 N N . G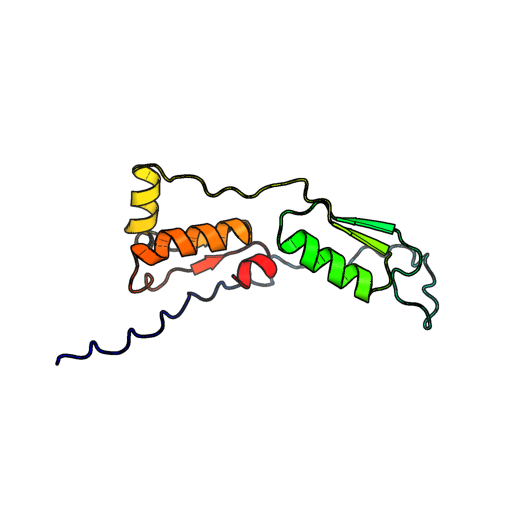LU A 1 89 ? -12.491 9.961 12.516 1.00 95.12 89 GLU A N 1
ATOM 670 C CA . GLU A 1 89 ? -11.592 8.969 11.929 1.00 95.12 89 GLU A CA 1
ATOM 671 C C . GLU A 1 89 ? -10.596 8.421 12.947 1.00 95.12 89 GLU A C 1
ATOM 673 O O . GLU A 1 89 ? -10.297 7.229 12.934 1.00 95.12 89 GLU A O 1
ATOM 678 N N . ARG A 1 90 ? -10.128 9.266 13.872 1.00 95.38 90 ARG A N 1
ATOM 679 C CA . ARG A 1 90 ? -9.320 8.815 15.009 1.00 95.38 90 ARG A CA 1
ATOM 680 C C . ARG A 1 90 ? -10.098 7.874 15.920 1.00 95.38 90 ARG A C 1
ATOM 682 O O . ARG A 1 90 ? -9.562 6.823 16.257 1.00 95.38 90 ARG A O 1
ATOM 689 N N . SER A 1 91 ? -11.348 8.197 16.256 1.00 95.94 91 SER A N 1
ATOM 690 C CA . SER A 1 91 ? -12.206 7.293 17.032 1.00 95.94 91 SER A CA 1
ATOM 691 C C . SER A 1 91 ? -12.384 5.944 16.333 1.00 95.94 91 SER A C 1
ATOM 693 O O . SER A 1 91 ? -12.207 4.913 16.967 1.00 95.94 91 SER A O 1
ATOM 695 N N . LEU A 1 92 ? -12.602 5.928 15.010 1.00 95.38 92 LEU A N 1
ATOM 696 C CA . LEU A 1 92 ? -12.704 4.674 14.246 1.00 95.38 92 LEU A CA 1
ATOM 697 C C . LEU A 1 92 ? -11.445 3.799 14.350 1.00 95.38 92 LEU A C 1
ATOM 699 O O . LEU A 1 92 ? -11.553 2.577 14.364 1.00 95.38 92 LEU A O 1
ATOM 703 N N . ILE A 1 93 ? -10.256 4.404 14.416 1.00 94.56 93 ILE A N 1
ATOM 704 C CA . ILE A 1 93 ? -8.993 3.669 14.587 1.00 94.56 93 ILE A CA 1
ATOM 705 C C . ILE A 1 93 ? -8.789 3.214 16.036 1.00 94.56 93 ILE A C 1
ATOM 707 O O . ILE A 1 93 ? -8.204 2.160 16.270 1.00 94.56 93 ILE A O 1
ATOM 711 N N . GLN A 1 94 ? -9.259 3.974 17.021 1.00 94.94 94 GLN A N 1
ATOM 712 C CA . GLN A 1 94 ? -9.181 3.580 18.433 1.00 94.94 94 GLN A CA 1
ATOM 713 C C . GLN A 1 94 ? -10.169 2.468 18.791 1.00 94.94 94 GLN A C 1
ATOM 715 O O . GLN A 1 94 ? -9.932 1.740 19.742 1.00 94.94 94 GLN A O 1
ATOM 720 N N . GLU A 1 95 ? -11.235 2.319 18.010 1.00 95.19 95 GLU A N 1
ATOM 721 C CA . GLU A 1 95 ? -12.310 1.343 18.205 1.00 95.19 95 GLU A CA 1
ATOM 722 C C . GLU A 1 95 ? -12.249 0.205 17.168 1.00 95.19 95 GLU A C 1
ATOM 724 O O . GLU A 1 95 ? -13.273 -0.333 16.743 1.00 95.19 95 GLU A O 1
ATOM 729 N N . LEU A 1 96 ? -11.048 -0.158 16.692 1.00 94.50 96 LEU A N 1
ATOM 730 C CA . LEU A 1 96 ? -10.883 -1.225 15.693 1.00 94.50 96 LEU A CA 1
ATOM 731 C C . LEU A 1 96 ? -11.419 -2.589 16.155 1.00 94.50 96 LEU A C 1
ATOM 733 O O . LEU A 1 96 ? -11.779 -3.413 15.315 1.00 94.50 96 LEU A O 1
ATOM 737 N N . ASP A 1 97 ? -11.494 -2.830 17.461 1.00 93.69 97 ASP A N 1
ATOM 738 C CA . ASP A 1 97 ? -12.090 -4.020 18.070 1.00 93.69 97 ASP A CA 1
ATOM 739 C C . ASP A 1 97 ? -13.610 -4.126 17.863 1.00 93.69 97 ASP A C 1
ATOM 741 O O . ASP A 1 97 ? -14.153 -5.231 17.904 1.00 93.69 97 ASP A O 1
ATOM 745 N N . ASN A 1 98 ? -14.286 -3.023 17.524 1.00 95.31 98 ASN A N 1
ATOM 746 C CA . ASN A 1 98 ? -15.692 -3.036 17.111 1.00 95.31 98 ASN A CA 1
ATOM 747 C C . ASN A 1 98 ? -15.896 -3.597 15.692 1.00 95.31 98 ASN A C 1
ATOM 749 O O . ASN A 1 98 ? -17.035 -3.801 15.259 1.00 95.31 98 ASN A O 1
ATOM 753 N N . PHE A 1 99 ? -14.818 -3.864 14.947 1.00 94.25 99 PHE A N 1
ATOM 754 C CA . PHE A 1 99 ? -14.881 -4.388 13.588 1.00 94.25 99 PHE A CA 1
ATOM 755 C C . PHE A 1 99 ? -14.413 -5.836 13.518 1.00 94.25 99 PHE A C 1
ATOM 757 O O . PHE A 1 99 ? -13.394 -6.234 14.070 1.00 94.25 99 PHE A O 1
ATOM 764 N N . ARG A 1 100 ? -15.130 -6.636 12.724 1.00 93.38 100 ARG A N 1
ATOM 765 C CA . ARG A 1 100 ? -14.699 -8.000 12.397 1.00 93.38 100 ARG A CA 1
ATOM 766 C C . ARG A 1 100 ? -13.714 -8.042 11.228 1.00 93.38 100 ARG A C 1
ATOM 768 O O . ARG A 1 100 ? -12.902 -8.960 11.147 1.00 93.38 100 ARG A O 1
ATOM 775 N N . LYS A 1 101 ? -13.818 -7.094 10.291 1.00 93.62 101 LYS A N 1
ATOM 776 C CA . LYS A 1 101 ? -13.070 -7.107 9.027 1.00 93.62 101 LYS A CA 1
ATOM 777 C C . LYS A 1 101 ? -12.554 -5.723 8.663 1.00 93.62 101 LYS A C 1
ATOM 779 O O . LYS A 1 101 ? -13.315 -4.761 8.700 1.00 93.62 101 LYS A O 1
ATOM 784 N N . ILE A 1 102 ? -11.306 -5.661 8.211 1.00 93.56 102 ILE A N 1
ATOM 785 C CA . ILE A 1 102 ? -10.690 -4.479 7.605 1.00 93.56 102 ILE A CA 1
ATOM 786 C C . ILE A 1 102 ? -10.331 -4.802 6.163 1.00 93.56 102 ILE A C 1
ATOM 788 O O . ILE A 1 102 ? -9.693 -5.815 5.883 1.00 93.56 102 ILE A O 1
ATOM 792 N N . ILE A 1 103 ? -10.714 -3.916 5.245 1.00 94.88 103 ILE A N 1
ATOM 793 C CA . ILE A 1 103 ? -10.408 -4.042 3.820 1.00 94.88 103 ILE A CA 1
ATOM 794 C C . ILE A 1 103 ? -9.429 -2.933 3.432 1.00 94.88 103 ILE A C 1
ATOM 796 O O . ILE A 1 103 ? -9.812 -1.773 3.288 1.00 94.88 103 ILE A O 1
ATOM 800 N N . ALA A 1 104 ? -8.163 -3.287 3.222 1.00 95.06 104 ALA A N 1
ATOM 801 C CA . ALA A 1 104 ? -7.168 -2.386 2.663 1.00 95.06 104 ALA A CA 1
ATOM 802 C C . ALA A 1 104 ? -7.217 -2.447 1.131 1.00 95.06 104 ALA A C 1
ATOM 804 O O . ALA A 1 104 ? -6.928 -3.471 0.520 1.00 95.06 104 ALA A O 1
ATOM 805 N N . VAL A 1 105 ? -7.573 -1.337 0.483 1.00 94.06 105 VAL A N 1
ATOM 806 C CA . VAL A 1 105 ? -7.768 -1.287 -0.982 1.00 94.06 105 VAL A CA 1
ATOM 807 C C . VAL A 1 105 ? -6.475 -1.089 -1.781 1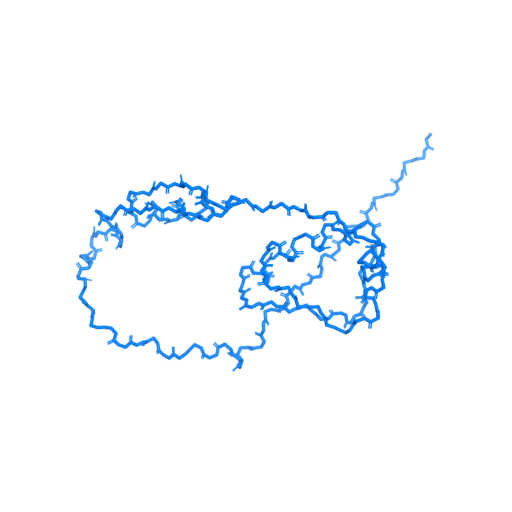.00 94.06 105 VAL A C 1
ATOM 809 O O . VAL A 1 105 ? -6.482 -1.140 -3.007 1.00 94.06 105 VAL A O 1
ATOM 812 N N . SER A 1 106 ? -5.354 -0.838 -1.107 1.00 92.75 106 SER A N 1
ATOM 813 C CA . SER A 1 106 ? -4.035 -0.712 -1.730 1.00 92.75 106 SER A CA 1
ATOM 814 C C . SER A 1 106 ? -2.922 -0.904 -0.694 1.00 92.75 106 SER A C 1
ATOM 816 O O . SER A 1 106 ? -3.178 -0.721 0.501 1.00 92.75 106 SER A O 1
ATOM 818 N N . PRO A 1 107 ? -1.668 -1.158 -1.120 1.00 91.38 107 PRO A N 1
ATOM 819 C CA . PRO A 1 107 ? -0.529 -1.223 -0.202 1.00 91.38 107 PRO A CA 1
ATOM 820 C C . PRO A 1 107 ? -0.333 0.081 0.585 1.00 91.38 107 PRO A C 1
ATOM 822 O O . PRO A 1 107 ? 0.048 0.064 1.751 1.00 91.38 107 PRO A O 1
ATOM 825 N N . ASN A 1 108 ? -0.637 1.226 -0.037 1.00 93.19 108 ASN A N 1
ATOM 826 C CA . ASN A 1 108 ? -0.547 2.529 0.619 1.00 93.19 108 ASN A CA 1
ATOM 827 C C . ASN A 1 108 ? -1.593 2.674 1.729 1.00 93.19 108 ASN A C 1
ATOM 829 O O . ASN A 1 108 ? -1.261 3.161 2.803 1.00 93.19 108 ASN A O 1
ATOM 833 N N . ALA A 1 109 ? -2.831 2.227 1.488 1.00 93.44 109 ALA A N 1
ATOM 834 C CA . ALA A 1 109 ? -3.897 2.269 2.487 1.00 93.44 109 ALA A CA 1
ATOM 835 C C . ALA A 1 109 ? -3.586 1.360 3.685 1.00 93.44 109 ALA A C 1
ATOM 837 O O . ALA A 1 109 ? -3.738 1.796 4.822 1.00 93.44 109 ALA A O 1
ATOM 838 N N . ALA A 1 110 ? -3.094 0.138 3.430 1.00 93.81 110 ALA A N 1
ATOM 839 C CA . ALA A 1 110 ? -2.655 -0.777 4.485 1.00 93.81 110 ALA A CA 1
ATOM 840 C C . ALA A 1 110 ? -1.562 -0.135 5.350 1.00 93.81 110 ALA A C 1
ATOM 842 O O . ALA A 1 110 ? -1.716 -0.033 6.563 1.00 93.81 110 ALA A O 1
ATOM 843 N N . ARG A 1 111 ? -0.496 0.376 4.717 1.00 93.06 111 ARG A N 1
ATOM 844 C CA . ARG A 1 111 ? 0.645 0.967 5.426 1.00 93.06 111 ARG A CA 1
ATOM 845 C C . ARG A 1 111 ? 0.227 2.159 6.284 1.00 93.06 111 ARG A C 1
ATOM 847 O O . ARG A 1 111 ? 0.582 2.206 7.453 1.00 93.06 111 ARG A O 1
ATOM 854 N N . LEU A 1 112 ? -0.529 3.099 5.712 1.00 94.00 112 LEU A N 1
ATOM 855 C CA . LEU A 1 112 ? -0.947 4.311 6.422 1.00 94.00 112 LEU A CA 1
ATOM 856 C C . LEU A 1 112 ? -1.879 3.999 7.599 1.00 94.00 112 LEU A C 1
ATOM 858 O O . LEU A 1 112 ? -1.754 4.628 8.644 1.00 94.00 112 LEU A O 1
ATOM 862 N N . LEU A 1 113 ? -2.783 3.023 7.456 1.00 93.44 113 LEU A N 1
ATOM 863 C CA . LEU A 1 113 ? -3.626 2.583 8.568 1.00 93.44 113 LEU A CA 1
ATOM 864 C C . LEU A 1 113 ? -2.790 1.951 9.684 1.00 93.44 113 LEU A C 1
ATOM 866 O O . LEU A 1 113 ? -2.977 2.306 10.843 1.00 93.44 113 LEU A O 1
ATOM 870 N N . LEU A 1 114 ? -1.873 1.040 9.342 1.00 92.50 114 LEU A N 1
ATOM 871 C CA . LEU A 1 114 ? -1.005 0.390 10.325 1.00 92.50 114 LEU A CA 1
ATOM 872 C C . LEU A 1 114 ? -0.144 1.414 11.072 1.00 92.50 114 LEU A C 1
ATOM 874 O O . LEU A 1 114 ? -0.072 1.351 12.292 1.00 92.50 114 LEU A O 1
ATOM 878 N N . GLU A 1 115 ? 0.452 2.375 10.362 1.00 91.94 115 GLU A N 1
ATOM 879 C CA . GLU A 1 115 ? 1.228 3.470 10.966 1.00 91.94 115 GLU A CA 1
ATOM 880 C C . GLU A 1 115 ? 0.380 4.302 11.929 1.00 91.94 115 GLU A C 1
ATOM 882 O O . GLU A 1 115 ? 0.815 4.596 13.035 1.00 91.94 115 GLU A O 1
ATOM 887 N N . GLN A 1 116 ? -0.849 4.640 11.544 1.00 92.31 116 GLN A N 1
ATOM 888 C CA . GLN A 1 116 ? -1.718 5.467 12.372 1.00 92.31 116 GLN A CA 1
ATOM 889 C C . GLN A 1 116 ? -2.305 4.727 13.581 1.00 92.31 116 GLN A C 1
ATOM 891 O O . GLN A 1 116 ? -2.619 5.359 14.591 1.00 92.31 116 GLN A O 1
ATOM 896 N N . ALA A 1 117 ? -2.498 3.414 13.468 1.00 92.44 117 ALA A N 1
ATOM 897 C CA . ALA A 1 117 ? -3.036 2.565 14.523 1.00 92.44 117 ALA A CA 1
ATOM 898 C C . ALA A 1 117 ? -1.967 2.092 15.522 1.00 92.44 117 ALA A C 1
ATOM 900 O O . ALA A 1 117 ? -2.321 1.767 16.656 1.00 92.44 117 ALA A O 1
ATOM 901 N N . ASP A 1 118 ? -0.683 2.074 15.134 1.00 90.12 118 ASP A N 1
ATOM 902 C CA . ASP A 1 118 ? 0.416 1.568 15.971 1.00 90.12 118 ASP A CA 1
ATOM 903 C C . ASP A 1 118 ? 0.558 2.323 17.304 1.00 90.12 118 ASP A C 1
ATOM 905 O O . ASP A 1 118 ? 0.960 1.729 18.310 1.00 90.12 118 ASP A O 1
ATOM 909 N N . ASP A 1 119 ? 0.168 3.602 17.316 1.00 89.00 119 ASP A N 1
ATOM 910 C CA . ASP A 1 119 ? 0.158 4.470 18.498 1.00 89.00 119 ASP A CA 1
ATOM 911 C C . ASP A 1 119 ? -0.934 4.097 19.516 1.00 89.00 119 ASP A C 1
ATOM 913 O O . ASP A 1 119 ? -0.785 4.354 20.710 1.00 89.00 119 ASP A O 1
ATOM 917 N N . TRP A 1 120 ? -2.038 3.497 19.059 1.00 90.94 120 TRP A N 1
ATOM 918 C CA . TRP A 1 120 ? -3.232 3.245 19.879 1.00 90.94 120 TRP A CA 1
ATOM 919 C C . TRP A 1 120 ? -3.350 1.795 20.333 1.00 90.94 120 TRP A C 1
ATOM 921 O O . TRP A 1 120 ? -3.879 1.530 21.410 1.00 90.94 120 TRP A O 1
ATOM 931 N N . TRP A 1 121 ? -2.844 0.859 19.530 1.00 92.06 121 TRP A N 1
ATOM 932 C CA . TRP A 1 121 ? -2.978 -0.573 19.772 1.00 92.06 121 TRP A CA 1
ATOM 933 C C . TRP A 1 121 ? -1.632 -1.190 20.167 1.00 92.06 121 TRP A C 1
ATOM 935 O O . TRP A 1 121 ? -0.923 -1.728 19.312 1.00 92.06 121 TRP A O 1
ATOM 945 N N . PRO A 1 122 ? -1.260 -1.172 21.466 1.00 87.81 122 PRO A N 1
ATOM 946 C CA . PRO A 1 122 ? -0.070 -1.887 21.937 1.00 87.81 122 PRO A CA 1
ATOM 947 C C . PRO A 1 122 ? -0.172 -3.393 21.656 1.00 87.81 122 PRO A C 1
ATOM 949 O O . PRO A 1 122 ? 0.838 -4.054 21.419 1.00 87.81 122 PRO A O 1
ATOM 952 N N . GLN A 1 123 ? -1.402 -3.910 21.635 1.00 89.00 123 GLN A N 1
ATOM 953 C CA . GLN A 1 123 ? -1.764 -5.232 21.153 1.00 89.00 123 GLN A CA 1
ATOM 954 C C . GLN A 1 123 ? -2.932 -5.092 20.175 1.00 89.00 123 GLN A C 1
ATOM 956 O O . GLN A 1 123 ? -3.919 -4.442 20.495 1.00 89.00 123 GLN A O 1
ATOM 961 N N . TRP A 1 124 ? -2.836 -5.716 19.001 1.00 88.69 124 TRP A N 1
ATOM 962 C CA . TRP A 1 124 ? -3.907 -5.684 18.003 1.00 88.69 124 TRP A CA 1
ATOM 963 C C . TRP A 1 124 ? -5.177 -6.415 18.477 1.00 88.69 124 TRP A C 1
ATOM 965 O O . TRP A 1 124 ? -5.054 -7.442 19.156 1.00 88.69 124 TRP A O 1
ATOM 975 N N . PRO A 1 125 ? -6.383 -5.955 18.079 1.00 90.12 125 PRO A N 1
ATOM 976 C CA . PRO A 1 125 ? -7.635 -6.631 18.402 1.00 90.12 125 PRO A CA 1
ATOM 977 C C . PRO A 1 125 ? -7.653 -8.091 17.943 1.00 90.12 125 PRO A C 1
ATOM 979 O O . PRO A 1 125 ? -7.257 -8.427 16.822 1.00 90.12 125 PRO A O 1
ATOM 982 N N . VAL A 1 126 ? -8.149 -8.972 18.810 1.00 89.56 126 VAL A N 1
ATOM 983 C CA . VAL A 1 126 ? -8.256 -10.405 18.518 1.00 89.56 126 VAL A CA 1
ATOM 984 C C . VAL A 1 126 ? -9.457 -10.665 17.612 1.00 89.56 126 VAL A C 1
ATOM 986 O O . VAL A 1 126 ? -10.548 -10.154 17.834 1.00 89.56 126 VAL A O 1
ATOM 989 N N . GLY A 1 127 ? -9.273 -11.514 16.599 1.00 87.50 127 GLY A N 1
ATOM 990 C CA . GLY A 1 127 ? -10.351 -11.905 15.685 1.00 87.50 127 GLY A CA 1
ATOM 991 C C . GLY A 1 127 ? -10.610 -10.917 14.545 1.00 87.50 127 GLY A C 1
ATOM 992 O O . GLY A 1 127 ? -11.576 -11.097 13.808 1.00 87.50 127 GLY A O 1
ATOM 993 N N . LEU A 1 128 ? -9.752 -9.915 14.377 1.00 90.69 128 LEU A N 1
ATOM 994 C CA . LEU A 1 128 ? -9.792 -8.987 13.257 1.00 90.69 128 LEU A CA 1
ATOM 995 C C . LEU A 1 128 ? -9.276 -9.662 11.978 1.00 90.69 128 LEU A C 1
ATOM 997 O O . LEU A 1 128 ? -8.139 -10.131 11.922 1.00 90.69 128 LEU A O 1
ATOM 1001 N N . GLU A 1 129 ? -10.107 -9.716 10.941 1.00 92.06 129 GLU A N 1
ATOM 1002 C CA . GLU A 1 129 ? -9.725 -10.266 9.639 1.00 92.06 129 GLU A CA 1
ATOM 1003 C C . GLU A 1 129 ? -9.275 -9.153 8.685 1.00 92.06 129 GLU A C 1
ATOM 1005 O O . GLU A 1 129 ? -9.998 -8.182 8.458 1.00 92.06 129 GLU A O 1
ATOM 1010 N N . TRP A 1 130 ? -8.113 -9.324 8.056 1.00 90.56 130 TRP A N 1
ATOM 1011 C CA . TRP A 1 130 ? -7.523 -8.344 7.141 1.00 90.56 130 TRP A CA 1
ATOM 1012 C C . TRP A 1 130 ? -7.625 -8.809 5.694 1.00 90.56 130 TRP A C 1
ATOM 1014 O O . TRP A 1 130 ? -7.228 -9.924 5.369 1.00 90.56 130 TRP A O 1
ATOM 1024 N N . TRP A 1 131 ? -8.183 -7.955 4.842 1.00 92.00 131 TRP A N 1
ATOM 1025 C CA . TRP A 1 131 ? -8.533 -8.261 3.459 1.00 92.00 131 TRP A CA 1
ATOM 1026 C C . TRP A 1 131 ? -7.865 -7.247 2.528 1.00 92.00 131 TRP A C 1
ATOM 1028 O O . TRP A 1 131 ? -7.845 -6.051 2.814 1.00 92.00 131 TRP A O 1
ATOM 1038 N N . GLY A 1 132 ? -7.372 -7.698 1.375 1.00 91.00 132 GLY A N 1
ATOM 1039 C CA . GLY A 1 132 ? -6.815 -6.813 0.350 1.00 91.00 132 GLY A CA 1
ATOM 1040 C C . GLY A 1 132 ? -6.932 -7.394 -1.061 1.00 91.00 132 GLY A C 1
ATOM 1041 O O . GLY A 1 132 ? -6.974 -8.614 -1.212 1.00 91.00 132 GLY A O 1
ATOM 1042 N N . PRO A 1 133 ? -6.979 -6.549 -2.108 1.00 88.31 133 PRO A N 1
ATOM 1043 C CA . PRO A 1 133 ? -7.318 -6.968 -3.472 1.00 88.31 133 PRO A CA 1
ATOM 1044 C C . PRO A 1 133 ? -6.239 -7.815 -4.158 1.00 88.31 133 PRO A C 1
ATOM 1046 O O . PRO A 1 133 ? -6.480 -8.382 -5.220 1.00 88.31 133 PRO A O 1
ATOM 1049 N N . GLY A 1 134 ? -5.032 -7.886 -3.596 1.00 86.12 134 GLY A N 1
ATOM 1050 C CA . GLY A 1 134 ? -3.945 -8.656 -4.179 1.00 86.12 134 GLY A CA 1
ATOM 1051 C C . GLY A 1 134 ? -2.707 -8.709 -3.299 1.00 86.12 134 GLY A C 1
ATOM 1052 O O . GLY A 1 134 ? -2.602 -8.016 -2.285 1.00 86.12 134 GLY A O 1
ATOM 1053 N N . GLU A 1 135 ? -1.747 -9.517 -3.738 1.00 87.19 135 GLU A N 1
ATOM 1054 C CA . GLU A 1 135 ? -0.547 -9.875 -2.979 1.00 87.19 135 GLU A CA 1
ATOM 1055 C C . GLU A 1 135 ? 0.264 -8.659 -2.514 1.00 87.19 135 GLU A C 1
ATOM 1057 O O . GLU A 1 135 ? 0.716 -8.615 -1.377 1.00 87.19 135 GLU A O 1
ATOM 1062 N N . GLY A 1 136 ? 0.387 -7.624 -3.351 1.00 87.19 136 GLY A N 1
ATOM 1063 C CA . GLY A 1 136 ? 1.107 -6.408 -2.971 1.00 87.19 136 GLY A CA 1
ATOM 1064 C C . GLY A 1 136 ? 0.508 -5.699 -1.753 1.00 87.19 136 GLY A C 1
ATOM 1065 O O . GLY A 1 136 ? 1.244 -5.060 -1.012 1.00 87.19 136 GLY A O 1
ATOM 1066 N N . THR A 1 137 ? -0.808 -5.811 -1.539 1.00 89.50 137 THR A N 1
ATOM 1067 C CA . THR A 1 137 ? -1.464 -5.266 -0.339 1.00 89.50 137 THR A CA 1
ATOM 1068 C C 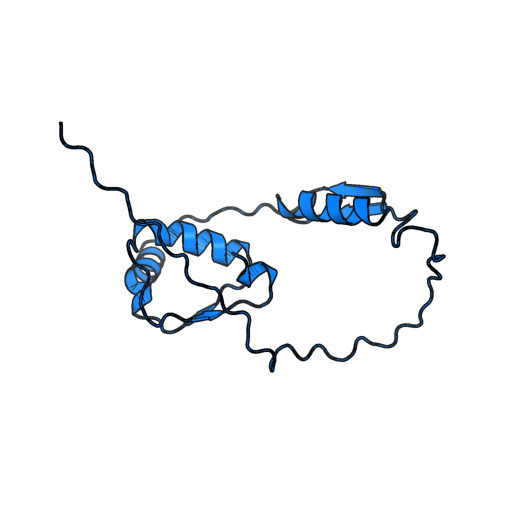. THR A 1 137 ? -1.338 -6.228 0.838 1.00 89.50 137 THR A C 1
ATOM 1070 O O . THR A 1 137 ? -1.180 -5.777 1.962 1.00 89.50 137 THR A O 1
ATOM 1073 N N . ALA A 1 138 ? -1.356 -7.540 0.578 1.00 88.88 138 ALA A N 1
ATOM 1074 C CA . ALA A 1 138 ? -1.228 -8.570 1.607 1.00 88.88 138 ALA A CA 1
ATOM 1075 C C . ALA A 1 138 ? 0.183 -8.697 2.215 1.00 88.88 138 ALA A C 1
ATOM 1077 O O . ALA A 1 138 ? 0.343 -9.240 3.300 1.00 88.88 138 ALA A O 1
ATOM 1078 N N . ARG A 1 139 ? 1.219 -8.218 1.519 1.00 88.62 139 ARG A N 1
ATOM 1079 C CA . ARG A 1 139 ? 2.607 -8.227 2.014 1.00 88.62 139 ARG A CA 1
ATOM 1080 C C . ARG A 1 139 ? 2.939 -7.088 2.989 1.00 88.62 139 ARG A C 1
ATOM 1082 O O . ARG A 1 139 ? 4.041 -7.097 3.534 1.00 88.62 139 ARG A O 1
ATOM 1089 N N . VAL A 1 140 ? 2.064 -6.089 3.121 1.00 86.06 140 VAL A N 1
ATOM 1090 C CA . VAL A 1 140 ? 2.247 -4.937 4.025 1.00 86.06 140 VAL A CA 1
ATOM 1091 C C . VAL A 1 140 ? 1.915 -5.344 5.451 1.00 86.06 140 VAL A C 1
ATOM 1093 O O . VAL A 1 140 ? 2.730 -5.009 6.342 1.00 86.06 140 VAL A O 1
#

Organism: NCBI:txid45668

Sequence (140 aa):
MLRGAPIAAKAKPLVVAWPNSFLKRAPAPSWPRSMATSPNNPPLAGRRILVSRPEPRAEETRQALEQAGACSRALPLIAIQPRTLDGRERSLIQELDNFRKIIAVSPNAARLLLEQADDWWPQWPVGLEWWGPGEGTARV